Protein AF-A0A645GC17-F1 (afdb_monomer_lite)

Organism: NCBI:txid1076179

InterPro domains:
  IPR015955 Lactate dehydrogenase/glycoside hydrolase, family 4, C-terminal [G3DSA:3.90.110.10] (1-72)
  IPR015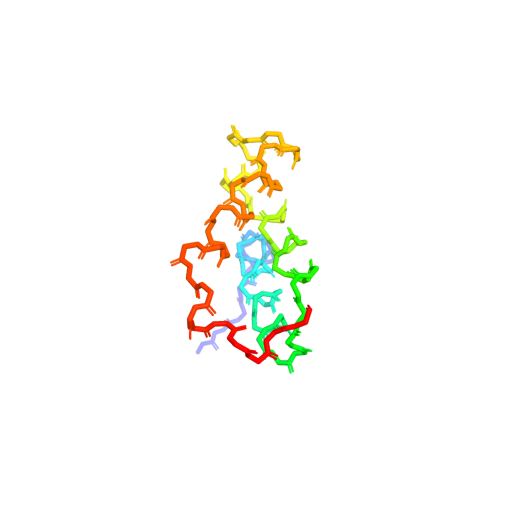955 Lactate dehydrogenase/glycoside hydrolase, family 4, C-terminal [SSF56327] (1-71)
  IPR022616 Glycosyl hydrolase, family 4, C-terminal [PF11975] (1-44)

Secondary structure (DSSP, 8-state):
--PPPHHHHHHHHHHHHHHHHHHHHHHHT-HHHHHHHHHT-HHHHHH--HHHHHHHHHHHHHHTGGG-TT--

Foldseek 3Di:
DDDDDPVVVVVVCLQVVLVVLVVVCVVVQELVSNLVSLCSHPVSVVPDDSVRSVVVSVVVCVVCVVVSVSHD

pLDDT: mean 95.09, std 4.92, range [60.53, 98.25]

Sequence (72 aa):
MGELPYSLAALNMTNVNMHIGMAKAMAEKKFQLIYDAVKMDPLTGAQLTLDQIDAMVAEMIEANKDYLTDFN

Radius of gyration: 14.27 Å; chains: 1; bounding box: 35×28×35 Å

Structure (mmCIF, N/CA/C/O backbone):
data_AF-A0A645GC17-F1
#
_entry.id   AF-A0A645GC17-F1
#
loop_
_atom_site.group_PDB
_atom_site.id
_atom_site.type_symbol
_atom_site.label_atom_id
_atom_site.label_alt_id
_atom_site.label_comp_id
_atom_site.label_asym_id
_atom_site.label_entity_id
_atom_site.label_seq_id
_atom_site.pdbx_PDB_ins_code
_atom_site.Cartn_x
_atom_site.Cartn_y
_atom_site.Cartn_z
_atom_site.occupancy
_atom_site.B_iso_or_equiv
_atom_site.auth_seq_id
_atom_site.auth_comp_id
_atom_site.auth_asym_id
_atom_site.auth_atom_id
_atom_site.pdbx_PDB_model_num
ATOM 1 N N . MET A 1 1 ? 11.206 -11.228 -26.773 1.00 60.53 1 MET A N 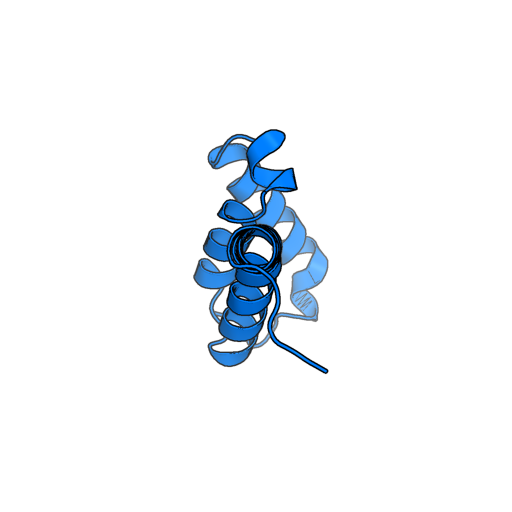1
ATOM 2 C CA . MET A 1 1 ? 11.134 -10.205 -25.706 1.00 60.53 1 MET A CA 1
ATOM 3 C C . MET A 1 1 ? 12.554 -9.958 -25.206 1.00 60.53 1 MET A C 1
ATOM 5 O O . MET A 1 1 ? 13.253 -10.946 -25.022 1.00 60.53 1 MET A O 1
ATOM 9 N N . GLY A 1 2 ? 12.990 -8.700 -25.068 1.00 86.88 2 GLY A N 1
ATOM 10 C CA . GLY A 1 2 ? 14.323 -8.307 -24.569 1.00 86.88 2 GLY A CA 1
ATOM 11 C C . GLY A 1 2 ? 14.229 -7.480 -23.280 1.00 86.88 2 GLY A C 1
ATOM 12 O O . GLY A 1 2 ? 13.122 -7.177 -22.838 1.00 86.88 2 GLY A O 1
ATOM 13 N N . GLU A 1 3 ? 15.365 -7.134 -22.672 1.00 90.25 3 GLU A N 1
ATOM 14 C CA . GLU A 1 3 ? 15.391 -6.380 -21.411 1.00 90.25 3 GLU A CA 1
ATOM 15 C C . GLU A 1 3 ? 14.938 -4.924 -21.595 1.00 90.25 3 GLU A C 1
ATOM 17 O O . GLU A 1 3 ? 15.328 -4.242 -22.546 1.00 90.25 3 GLU A O 1
ATOM 22 N N . LEU A 1 4 ? 14.111 -4.441 -20.664 1.00 92.38 4 LEU A N 1
ATOM 23 C CA . LEU A 1 4 ? 13.751 -3.029 -20.594 1.00 92.38 4 LEU A CA 1
ATOM 24 C C . LEU A 1 4 ? 14.964 -2.206 -20.136 1.00 92.38 4 LEU A C 1
ATOM 26 O O . LEU A 1 4 ? 15.662 -2.617 -19.207 1.00 92.38 4 LEU A O 1
ATOM 30 N N . PRO A 1 5 ? 15.172 -1.003 -20.698 1.00 96.06 5 PRO A N 1
ATOM 31 C CA . PRO A 1 5 ? 16.076 -0.023 -20.114 1.00 96.06 5 PRO A CA 1
ATOM 32 C C . PRO A 1 5 ? 15.779 0.188 -18.625 1.00 96.06 5 PRO A C 1
ATOM 34 O O . PRO A 1 5 ? 14.616 0.302 -18.231 1.00 96.06 5 PRO A O 1
ATOM 37 N N . TYR A 1 6 ? 16.831 0.303 -17.811 1.00 94.25 6 TYR A N 1
ATOM 38 C CA . TYR A 1 6 ? 16.733 0.368 -16.347 1.00 94.25 6 TYR A CA 1
ATOM 39 C C . TYR A 1 6 ? 15.697 1.382 -15.839 1.00 94.25 6 TYR A C 1
ATOM 41 O O . TYR A 1 6 ? 14.887 1.063 -14.976 1.00 94.25 6 TYR A O 1
ATOM 49 N N . SER A 1 7 ? 15.670 2.590 -16.409 1.00 95.12 7 SER A N 1
ATOM 50 C CA . SER A 1 7 ? 14.731 3.636 -15.984 1.00 95.12 7 SER A CA 1
ATOM 51 C C . SER A 1 7 ? 13.265 3.271 -16.254 1.00 95.12 7 SER A C 1
ATOM 53 O O . SER A 1 7 ? 12.411 3.576 -15.425 1.00 95.12 7 SER A O 1
ATOM 55 N N . LEU A 1 8 ? 12.973 2.579 -17.362 1.00 95.00 8 LEU A N 1
ATOM 56 C CA . LEU A 1 8 ? 11.618 2.119 -17.682 1.00 95.00 8 LEU A CA 1
ATOM 57 C C . LEU A 1 8 ? 11.211 0.940 -16.797 1.00 95.00 8 LEU A C 1
ATOM 59 O O . LEU A 1 8 ? 10.074 0.880 -16.337 1.00 95.00 8 LEU A O 1
ATOM 63 N N . ALA A 1 9 ? 12.145 0.030 -16.515 1.00 95.25 9 ALA A N 1
ATOM 64 C CA . ALA A 1 9 ? 11.913 -1.050 -15.564 1.00 95.25 9 ALA A CA 1
ATOM 65 C C . ALA A 1 9 ? 11.610 -0.496 -14.162 1.00 95.25 9 ALA A C 1
ATOM 67 O O . ALA A 1 9 ? 10.633 -0.908 -13.543 1.00 95.25 9 ALA A O 1
ATOM 68 N N . ALA A 1 10 ? 12.386 0.485 -13.692 1.00 93.69 10 ALA A N 1
ATOM 69 C CA . ALA A 1 10 ? 12.170 1.137 -12.403 1.00 93.69 10 ALA A CA 1
ATOM 70 C C . ALA A 1 10 ? 10.808 1.846 -12.333 1.00 93.69 10 ALA A C 1
ATOM 72 O O . ALA A 1 10 ? 10.084 1.663 -11.358 1.00 93.69 10 ALA A O 1
ATOM 73 N N . LEU A 1 11 ? 10.428 2.589 -13.380 1.00 94.38 11 LEU A N 1
ATOM 74 C CA . LEU A 1 11 ? 9.118 3.245 -13.470 1.00 94.38 11 LEU A CA 1
ATOM 75 C C . LEU A 1 11 ? 7.958 2.240 -13.458 1.00 94.38 11 LEU A C 1
ATOM 77 O O . LEU A 1 11 ? 6.925 2.474 -12.837 1.00 94.38 11 LEU A O 1
ATOM 81 N N . ASN A 1 12 ? 8.113 1.100 -14.126 1.00 94.38 12 ASN A N 1
ATOM 82 C CA . ASN A 1 12 ? 7.095 0.058 -14.074 1.00 94.38 12 ASN A CA 1
ATOM 83 C C . ASN A 1 12 ? 7.021 -0.560 -12.675 1.00 94.38 12 ASN A C 1
ATOM 85 O O . ASN A 1 12 ? 5.924 -0.782 -12.167 1.00 94.38 12 ASN A O 1
ATOM 89 N N . MET A 1 13 ? 8.163 -0.781 -12.019 1.00 94.75 13 MET A N 1
ATOM 90 C CA . MET A 1 13 ? 8.177 -1.367 -10.680 1.00 94.75 13 MET A CA 1
ATOM 91 C C . MET A 1 13 ? 7.528 -0.484 -9.619 1.00 94.75 13 MET A C 1
ATOM 93 O O . MET A 1 13 ? 6.914 -1.037 -8.711 1.00 94.75 13 MET A O 1
ATOM 97 N N . THR A 1 14 ? 7.553 0.847 -9.736 1.00 91.56 14 THR A N 1
ATOM 98 C CA . THR A 1 14 ? 6.809 1.698 -8.786 1.00 91.56 14 THR A CA 1
ATOM 99 C C . THR A 1 14 ? 5.302 1.436 -8.817 1.00 91.56 14 THR A C 1
ATOM 101 O O . THR A 1 14 ? 4.656 1.551 -7.784 1.00 91.56 14 THR A O 1
ATOM 104 N N . ASN A 1 15 ? 4.750 1.019 -9.959 1.00 93.56 15 ASN A N 1
ATOM 105 C CA . ASN A 1 15 ? 3.339 0.652 -10.090 1.00 93.56 15 ASN A CA 1
ATOM 106 C C . ASN A 1 15 ? 3.102 -0.832 -9.752 1.00 93.56 15 ASN A C 1
ATOM 108 O O . ASN A 1 15 ? 2.176 -1.184 -9.026 1.00 93.56 15 ASN A O 1
ATOM 112 N N . VAL A 1 16 ? 3.968 -1.724 -10.244 1.00 95.81 16 VAL A N 1
ATOM 113 C CA . VAL A 1 16 ? 3.821 -3.180 -10.065 1.00 95.81 16 VAL A CA 1
ATOM 114 C C . VAL A 1 16 ? 3.995 -3.605 -8.604 1.00 95.81 16 VAL A C 1
ATOM 116 O O . VAL A 1 16 ? 3.356 -4.564 -8.171 1.00 95.81 16 VAL A O 1
ATOM 119 N N . ASN A 1 17 ? 4.808 -2.894 -7.818 1.00 94.94 17 ASN A N 1
ATOM 120 C CA . ASN A 1 17 ? 5.059 -3.242 -6.419 1.00 94.94 17 ASN A CA 1
ATOM 121 C C . ASN A 1 17 ? 3.785 -3.264 -5.561 1.00 94.94 17 ASN A C 1
ATOM 123 O O . ASN A 1 17 ? 3.657 -4.152 -4.717 1.00 94.94 17 ASN A O 1
ATOM 127 N N . MET A 1 18 ? 2.824 -2.364 -5.801 1.00 96.00 18 MET A N 1
ATOM 128 C CA . MET A 1 18 ? 1.533 -2.404 -5.105 1.00 96.00 18 MET A CA 1
ATOM 129 C C . MET A 1 18 ? 0.790 -3.714 -5.399 1.00 96.00 18 MET A C 1
ATOM 131 O O . MET A 1 18 ? 0.338 -4.395 -4.480 1.00 96.00 18 MET A O 1
ATOM 135 N N . HIS A 1 19 ? 0.742 -4.135 -6.664 1.00 96.19 19 HIS A N 1
ATOM 136 C CA . HIS A 1 19 ? 0.087 -5.386 -7.051 1.00 96.19 19 HIS A CA 1
ATOM 137 C C . HIS A 1 19 ? 0.797 -6.625 -6.495 1.00 96.19 19 HIS A C 1
ATOM 139 O O . HIS A 1 19 ? 0.133 -7.572 -6.075 1.00 96.19 19 HIS A O 1
ATOM 145 N N . ILE A 1 20 ? 2.133 -6.615 -6.436 1.00 97.50 20 ILE A N 1
ATOM 146 C CA . ILE A 1 20 ? 2.904 -7.668 -5.758 1.00 97.50 20 ILE A CA 1
ATOM 147 C C . ILE A 1 20 ? 2.519 -7.725 -4.272 1.00 97.50 20 ILE A C 1
ATOM 149 O O . ILE A 1 20 ? 2.289 -8.811 -3.738 1.00 97.50 20 ILE A O 1
ATOM 153 N N . GLY A 1 21 ? 2.398 -6.567 -3.617 1.00 96.75 21 GLY A N 1
ATOM 154 C CA . GLY A 1 21 ? 1.921 -6.455 -2.238 1.00 96.75 21 GLY A CA 1
ATOM 155 C C . GLY A 1 21 ? 0.517 -7.035 -2.049 1.00 96.75 21 GLY A C 1
ATOM 156 O O . GLY A 1 21 ? 0.306 -7.828 -1.135 1.00 96.75 21 GLY A O 1
ATOM 157 N N . MET A 1 22 ? -0.415 -6.744 -2.959 1.00 96.44 22 MET A N 1
ATOM 158 C CA . MET A 1 22 ? -1.777 -7.297 -2.938 1.00 96.44 22 MET A CA 1
ATOM 159 C C . MET A 1 22 ? -1.807 -8.813 -3.145 1.00 96.44 22 MET A C 1
ATOM 161 O O . MET A 1 22 ? -2.519 -9.527 -2.438 1.00 96.44 22 MET A O 1
ATOM 165 N N . ALA A 1 23 ? -0.998 -9.336 -4.071 1.00 97.06 23 ALA A N 1
ATOM 166 C CA . ALA A 1 23 ? -0.857 -10.778 -4.261 1.00 97.06 23 ALA A CA 1
ATOM 167 C C . ALA A 1 23 ? -0.314 -11.453 -2.992 1.00 97.06 23 ALA A C 1
ATOM 169 O O . ALA A 1 23 ? -0.803 -12.508 -2.584 1.00 97.06 23 ALA A O 1
ATOM 170 N N . LYS A 1 24 ? 0.649 -10.813 -2.321 1.00 97.06 24 LYS A N 1
ATOM 171 C CA . LYS A 1 24 ? 1.172 -11.270 -1.032 1.00 97.06 24 LYS A CA 1
ATOM 172 C C . LYS A 1 24 ? 0.109 -11.210 0.069 1.00 97.06 24 LYS A C 1
ATOM 174 O O . LYS A 1 24 ? -0.017 -12.168 0.825 1.00 97.06 24 LYS A O 1
ATOM 179 N N . ALA A 1 25 ? -0.693 -10.146 0.125 1.00 96.94 25 ALA A N 1
ATOM 180 C CA . ALA A 1 25 ? -1.814 -10.026 1.054 1.00 96.94 25 ALA A CA 1
ATOM 181 C C . ALA A 1 25 ? -2.822 -11.167 0.871 1.00 96.94 25 ALA A C 1
ATOM 183 O O . ALA A 1 25 ? -3.245 -11.775 1.849 1.00 96.94 25 ALA A O 1
ATOM 184 N N . MET A 1 26 ? -3.135 -11.519 -0.379 1.00 95.31 26 MET A N 1
ATOM 185 C CA . MET A 1 26 ? -3.995 -12.655 -0.717 1.00 95.31 26 MET A CA 1
ATOM 186 C C . MET A 1 26 ? -3.398 -14.011 -0.341 1.00 95.31 26 MET A C 1
ATOM 188 O O . MET A 1 26 ? -4.143 -14.891 0.089 1.00 95.31 26 MET A O 1
ATOM 192 N N . ALA A 1 27 ? -2.087 -14.191 -0.504 1.00 97.00 27 ALA A N 1
ATOM 193 C CA . ALA A 1 27 ? -1.403 -15.431 -0.150 1.00 97.00 27 ALA A CA 1
ATOM 194 C C . ALA A 1 27 ? -1.291 -15.622 1.371 1.00 97.00 27 ALA A C 1
ATOM 196 O O . ALA A 1 27 ? -1.478 -16.729 1.866 1.00 97.00 27 ALA A O 1
ATOM 197 N N . GLU A 1 28 ? -1.001 -14.549 2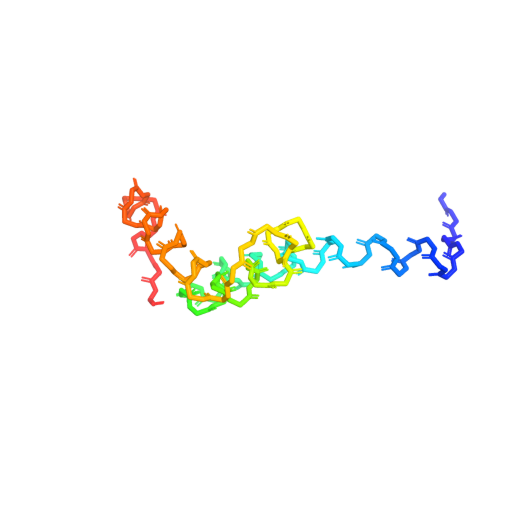.111 1.00 96.75 28 GLU A N 1
ATOM 198 C CA . GLU A 1 28 ? -0.830 -14.589 3.569 1.00 96.75 28 GLU A CA 1
ATOM 199 C C . GLU A 1 28 ? -2.119 -14.345 4.354 1.00 96.75 28 GLU A C 1
ATOM 201 O O . GLU A 1 28 ? -2.134 -14.587 5.559 1.00 96.75 28 GLU A O 1
ATOM 206 N N . LYS A 1 29 ? -3.180 -13.868 3.692 1.00 96.12 29 LYS A N 1
ATOM 207 C CA . LYS A 1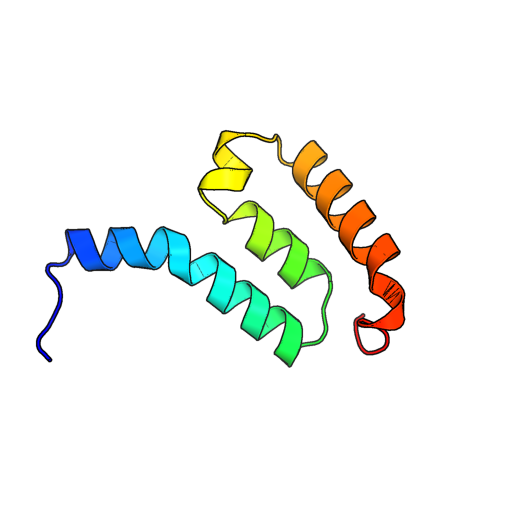 29 ? -4.480 -13.553 4.297 1.00 96.12 29 LYS A CA 1
ATOM 208 C C . LYS A 1 29 ? -4.367 -12.576 5.471 1.00 96.12 29 LYS A C 1
ATOM 210 O O . LYS A 1 29 ? -4.911 -12.826 6.543 1.00 96.12 29 LYS A O 1
ATOM 215 N N . LYS A 1 30 ? -3.632 -11.476 5.270 1.00 96.50 30 LYS A N 1
ATOM 216 C CA . LYS A 1 30 ? -3.393 -10.436 6.287 1.00 96.50 30 LYS A CA 1
ATOM 217 C C . LYS A 1 30 ? -3.864 -9.070 5.815 1.00 96.50 30 LYS A C 1
ATOM 219 O O . LYS A 1 30 ? -3.378 -8.589 4.789 1.00 96.50 30 LYS A O 1
ATOM 224 N N . PHE A 1 31 ? -4.707 -8.406 6.602 1.00 95.38 31 PHE A N 1
ATOM 225 C CA . PHE A 1 31 ? -5.170 -7.052 6.290 1.00 95.38 31 PHE A CA 1
ATOM 226 C C . PHE A 1 31 ? -4.030 -6.036 6.256 1.00 95.38 31 PHE A C 1
ATOM 228 O O . PHE A 1 31 ? -3.999 -5.203 5.356 1.00 95.38 31 PHE A O 1
ATOM 235 N N . GLN A 1 32 ? -3.048 -6.141 7.158 1.00 96.31 32 GLN A N 1
ATOM 236 C CA . GLN A 1 32 ? -1.907 -5.214 7.207 1.00 96.31 32 GLN A CA 1
ATOM 237 C C . GLN A 1 32 ? -1.199 -5.072 5.848 1.00 96.31 32 GLN A C 1
ATOM 239 O O . GLN A 1 32 ? -0.834 -3.971 5.451 1.00 96.31 32 GLN A O 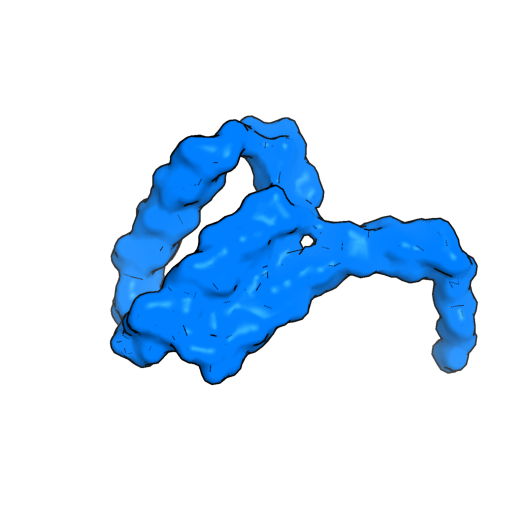1
ATOM 244 N N . LEU A 1 33 ? -1.065 -6.173 5.099 1.00 97.19 33 LEU A N 1
ATOM 245 C CA . LEU A 1 33 ? -0.417 -6.160 3.787 1.00 97.19 33 LEU A CA 1
ATOM 246 C C . LEU A 1 33 ? -1.232 -5.404 2.729 1.00 97.19 33 LEU A C 1
ATOM 248 O O . LEU A 1 33 ? -0.644 -4.856 1.802 1.00 97.19 33 LEU A O 1
ATOM 252 N N . ILE A 1 34 ? -2.561 -5.349 2.871 1.00 97.12 34 ILE A N 1
ATOM 253 C CA . ILE A 1 34 ? -3.428 -4.521 2.023 1.00 97.12 34 ILE A CA 1
ATOM 254 C C . ILE A 1 34 ? -3.142 -3.045 2.307 1.00 97.12 34 ILE A C 1
ATOM 256 O O . ILE A 1 34 ? -2.849 -2.299 1.375 1.00 97.12 34 ILE A O 1
ATOM 260 N N . TYR A 1 35 ? -3.154 -2.636 3.581 1.00 97.25 35 TYR A N 1
ATOM 261 C CA . TYR A 1 35 ? -2.850 -1.255 3.977 1.00 97.25 35 TYR A CA 1
ATOM 262 C C . TYR A 1 35 ? -1.470 -0.811 3.478 1.00 97.25 35 TYR A C 1
ATOM 264 O O . TYR A 1 35 ? -1.343 0.247 2.862 1.00 97.25 35 TYR A O 1
ATOM 272 N N . ASP A 1 36 ? -0.443 -1.638 3.681 1.00 96.06 36 ASP A N 1
ATOM 273 C CA . ASP A 1 36 ? 0.922 -1.331 3.248 1.00 96.06 36 ASP A CA 1
ATOM 274 C C . ASP A 1 36 ? 1.026 -1.216 1.719 1.00 96.06 36 ASP A C 1
ATOM 276 O O . ASP A 1 36 ? 1.6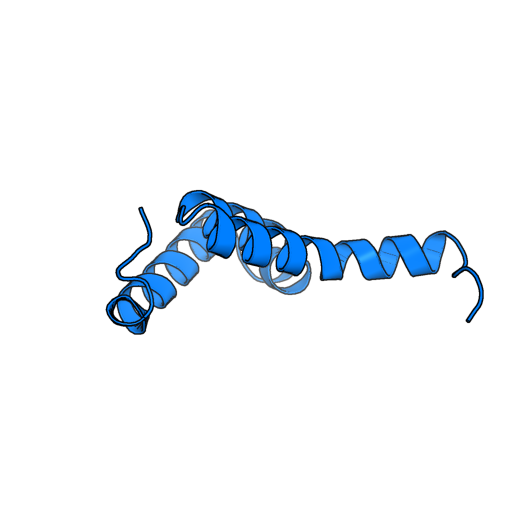98 -0.321 1.206 1.00 96.06 36 ASP A O 1
ATOM 280 N N . ALA A 1 37 ? 0.341 -2.091 0.974 1.00 96.88 37 ALA A N 1
ATOM 281 C CA . ALA A 1 37 ? 0.350 -2.066 -0.485 1.00 96.88 37 ALA A CA 1
ATOM 282 C C . ALA A 1 37 ? -0.332 -0.812 -1.050 1.00 96.88 37 ALA A C 1
ATOM 284 O O . ALA A 1 37 ? 0.206 -0.197 -1.969 1.00 96.88 37 ALA A O 1
ATOM 285 N N . VAL A 1 38 ? -1.475 -0.400 -0.490 1.00 97.12 38 VAL A N 1
ATOM 286 C CA . VAL A 1 38 ? -2.181 0.817 -0.932 1.00 97.12 38 VAL A CA 1
ATOM 287 C C . VAL A 1 38 ? -1.368 2.074 -0.621 1.00 97.12 38 VAL A C 1
ATOM 289 O O . VAL A 1 38 ? -1.314 2.983 -1.443 1.00 97.12 38 VAL A O 1
ATOM 292 N N . LYS A 1 39 ? -0.653 2.112 0.510 1.00 95.69 39 LYS A N 1
ATOM 293 C CA . LYS A 1 39 ? 0.269 3.217 0.838 1.00 95.69 39 LYS A CA 1
ATOM 294 C C . LYS A 1 39 ? 1.418 3.364 -0.164 1.00 95.69 39 LYS A C 1
ATOM 296 O O . LYS A 1 39 ? 1.968 4.453 -0.299 1.00 95.69 39 LYS A O 1
ATOM 301 N N . MET A 1 40 ? 1.780 2.282 -0.853 1.00 94.50 40 MET A N 1
ATOM 302 C CA . MET A 1 40 ? 2.824 2.268 -1.882 1.00 94.50 40 MET A CA 1
ATOM 303 C C . MET A 1 40 ? 2.295 2.578 -3.290 1.00 94.50 40 MET A C 1
ATOM 305 O O . MET A 1 40 ? 3.099 2.700 -4.213 1.00 94.50 40 MET A O 1
ATOM 309 N N . ASP A 1 41 ? 0.977 2.705 -3.478 1.00 96.00 41 ASP A N 1
ATOM 310 C CA . ASP A 1 41 ? 0.391 3.053 -4.771 1.00 96.00 41 ASP A CA 1
ATOM 311 C C . ASP A 1 41 ? 0.700 4.522 -5.137 1.00 96.00 41 ASP A C 1
ATOM 313 O O . ASP A 1 41 ? 0.294 5.431 -4.402 1.00 96.00 41 ASP A O 1
ATOM 317 N N . PRO A 1 42 ? 1.385 4.796 -6.267 1.00 94.44 42 PRO A N 1
ATOM 318 C CA . PRO A 1 42 ? 1.817 6.150 -6.611 1.00 94.44 42 PRO A CA 1
ATOM 319 C C . PRO A 1 42 ? 0.668 7.146 -6.783 1.00 94.44 42 PRO A C 1
ATOM 321 O O . PRO A 1 42 ? 0.826 8.323 -6.460 1.00 94.44 42 PRO A O 1
ATOM 324 N N . LEU A 1 43 ? -0.480 6.696 -7.300 1.00 95.06 43 LEU A N 1
ATOM 325 C CA . LEU A 1 43 ? -1.645 7.558 -7.482 1.00 95.06 43 LEU A CA 1
ATOM 326 C C . LEU A 1 43 ? -2.291 7.871 -6.132 1.00 95.06 43 LEU A C 1
ATOM 328 O O . LEU A 1 43 ? -2.570 9.031 -5.841 1.00 95.06 43 LEU A O 1
ATOM 332 N N . THR A 1 44 ? -2.490 6.854 -5.299 1.00 96.00 44 THR A N 1
ATOM 333 C CA . THR A 1 44 ? -3.102 7.008 -3.979 1.00 96.00 44 THR A CA 1
ATOM 334 C C . THR A 1 44 ? -2.262 7.922 -3.087 1.00 96.00 44 THR A C 1
ATOM 336 O O . THR A 1 44 ? -2.784 8.893 -2.537 1.00 96.00 44 THR A O 1
ATOM 339 N N . GLY A 1 45 ? -0.949 7.684 -3.013 1.00 94.81 45 GLY A N 1
ATOM 340 C CA . GLY A 1 45 ? -0.027 8.513 -2.232 1.00 94.81 45 GLY A CA 1
ATOM 341 C C . GLY A 1 45 ? 0.117 9.950 -2.748 1.00 94.81 45 GLY A C 1
ATOM 342 O O . GLY A 1 45 ? 0.526 10.832 -1.997 1.00 94.81 45 GLY A O 1
ATOM 343 N N . ALA A 1 46 ? -0.243 10.216 -4.009 1.00 96.31 46 ALA A N 1
ATOM 344 C CA . ALA A 1 46 ? -0.280 11.571 -4.557 1.00 96.31 46 ALA A CA 1
ATOM 345 C C . ALA A 1 46 ? -1.559 12.347 -4.188 1.00 96.31 46 ALA A C 1
ATOM 347 O O . ALA A 1 46 ? -1.566 13.571 -4.305 1.00 96.31 46 ALA A O 1
ATOM 348 N N . GLN A 1 47 ? -2.635 11.662 -3.782 1.00 97.75 47 GLN A N 1
ATOM 349 C CA . GLN A 1 47 ? -3.947 12.276 -3.534 1.00 97.75 47 GLN A CA 1
ATOM 350 C C . GLN A 1 47 ? -4.334 12.328 -2.055 1.00 97.75 47 GLN A C 1
ATOM 352 O O . GLN A 1 47 ? -5.085 13.217 -1.658 1.00 97.75 47 GLN A O 1
ATOM 357 N N . LEU A 1 48 ? -3.851 11.382 -1.249 1.00 97.94 48 LEU A N 1
ATOM 358 C CA . LEU A 1 48 ? -4.321 11.161 0.116 1.00 97.94 48 LEU A CA 1
ATOM 359 C C . LEU A 1 48 ? -3.168 11.182 1.124 1.00 97.94 48 LEU A C 1
ATOM 361 O O . LEU A 1 48 ? -2.047 10.766 0.830 1.00 97.94 48 LEU A O 1
ATOM 365 N N . THR A 1 49 ? -3.456 11.623 2.348 1.00 98.00 49 THR A N 1
ATOM 366 C CA . THR A 1 49 ? -2.562 11.418 3.496 1.00 98.00 49 THR A CA 1
ATOM 367 C C . THR A 1 49 ? -2.612 9.963 3.970 1.00 98.00 49 THR A C 1
ATOM 369 O O . THR A 1 49 ? -3.563 9.243 3.678 1.00 98.00 49 THR A O 1
ATOM 372 N N . LEU A 1 50 ? -1.621 9.520 4.754 1.00 97.50 50 LEU A N 1
ATOM 373 C CA . LEU A 1 50 ? -1.604 8.151 5.294 1.00 97.50 50 LEU A CA 1
ATOM 374 C C . LEU A 1 50 ? -2.866 7.817 6.107 1.00 97.50 50 LEU A C 1
ATOM 376 O O . LEU A 1 50 ? -3.413 6.731 5.942 1.00 97.50 50 LEU A O 1
ATOM 380 N N . ASP A 1 51 ? -3.368 8.765 6.903 1.00 97.94 51 ASP A N 1
ATOM 381 C CA . ASP A 1 51 ? -4.591 8.575 7.692 1.00 97.94 51 ASP A CA 1
ATOM 382 C C . ASP A 1 51 ? -5.835 8.448 6.798 1.00 97.94 51 ASP A C 1
ATOM 384 O O . ASP A 1 51 ? -6.724 7.639 7.062 1.00 97.94 51 ASP A O 1
ATOM 388 N N . GLN A 1 52 ? -5.898 9.222 5.708 1.00 98.25 52 GLN A N 1
ATOM 389 C CA . GLN A 1 52 ? -6.977 9.119 4.721 1.00 98.25 52 GLN A CA 1
ATOM 390 C C . GLN A 1 52 ? -6.924 7.792 3.962 1.00 98.25 52 GLN A C 1
ATOM 392 O O . GLN A 1 52 ? -7.970 7.221 3.663 1.00 98.25 52 GLN A O 1
ATOM 397 N N . ILE A 1 53 ? -5.722 7.292 3.668 1.00 98.25 53 ILE A N 1
ATOM 398 C CA . ILE A 1 53 ? -5.532 5.975 3.057 1.00 98.25 53 ILE A CA 1
ATOM 399 C C . ILE A 1 53 ? -6.045 4.885 3.995 1.00 98.25 53 ILE A C 1
ATOM 401 O O . ILE A 1 53 ? -6.800 4.022 3.556 1.00 98.25 53 ILE A O 1
ATOM 405 N N . ASP A 1 54 ? -5.687 4.941 5.278 1.00 97.88 54 ASP A N 1
ATOM 406 C CA . ASP A 1 54 ? -6.143 3.955 6.259 1.00 97.88 54 ASP A CA 1
ATOM 407 C C . ASP A 1 54 ? -7.673 3.967 6.403 1.00 97.88 54 ASP A C 1
ATOM 409 O O . ASP A 1 54 ? -8.299 2.907 6.382 1.00 97.88 54 ASP A O 1
ATOM 413 N N . ALA A 1 55 ? -8.299 5.147 6.439 1.00 98.25 55 ALA A N 1
ATOM 414 C CA . ALA A 1 55 ? -9.757 5.261 6.446 1.00 98.25 55 ALA A CA 1
ATOM 415 C C . ALA A 1 55 ? -10.399 4.682 5.170 1.00 98.25 55 ALA A C 1
ATOM 417 O O . ALA A 1 55 ? -11.312 3.861 5.253 1.00 98.25 55 ALA A O 1
ATOM 418 N N . MET A 1 56 ? -9.882 5.043 3.990 1.00 98.19 56 MET A N 1
ATOM 419 C CA . MET A 1 56 ? -10.383 4.555 2.701 1.00 98.19 56 MET A CA 1
ATOM 420 C C . MET A 1 56 ? -10.279 3.027 2.593 1.00 98.19 56 MET A C 1
ATOM 422 O O . MET A 1 56 ? -11.213 2.365 2.142 1.00 98.19 56 MET A O 1
ATOM 426 N N . VAL A 1 57 ? -9.151 2.446 3.007 1.00 97.50 57 VAL A N 1
ATOM 427 C CA . VAL A 1 57 ? -8.944 0.992 2.971 1.00 97.50 57 VAL A CA 1
ATOM 428 C C . VAL A 1 57 ? -9.871 0.280 3.952 1.00 97.50 57 VAL A C 1
ATOM 430 O O . VAL A 1 57 ? -10.446 -0.744 3.586 1.00 97.50 57 VAL A O 1
ATOM 433 N N . ALA A 1 58 ? -10.077 0.830 5.150 1.00 97.75 58 ALA A N 1
ATOM 434 C CA . ALA A 1 58 ? -11.018 0.274 6.117 1.00 97.75 58 ALA A CA 1
ATOM 435 C C . ALA A 1 58 ? -12.456 0.250 5.568 1.00 97.75 58 ALA A C 1
ATOM 437 O O . ALA A 1 58 ? -13.126 -0.780 5.654 1.00 97.75 58 ALA A O 1
ATOM 438 N N . GLU A 1 59 ? -12.905 1.342 4.940 1.00 98.25 59 GLU A N 1
ATOM 439 C CA . GLU A 1 59 ? -14.222 1.416 4.293 1.00 98.25 59 GLU A CA 1
ATOM 440 C C . GLU A 1 59 ? -14.361 0.393 3.157 1.00 98.25 59 GLU A C 1
ATOM 442 O O . GLU A 1 59 ? -15.374 -0.303 3.065 1.00 98.25 59 GLU A O 1
ATOM 447 N N . MET A 1 60 ? -13.330 0.246 2.317 1.00 97.25 60 MET A N 1
ATOM 448 C CA . MET A 1 60 ? -13.322 -0.752 1.244 1.00 97.25 60 MET A CA 1
ATOM 449 C C . MET A 1 60 ? -13.361 -2.186 1.781 1.00 97.25 60 MET A C 1
ATOM 451 O O . MET A 1 60 ? -14.063 -3.021 1.211 1.00 97.25 60 MET A O 1
ATOM 455 N N . ILE A 1 61 ? -12.630 -2.488 2.857 1.00 96.62 61 ILE A N 1
ATOM 456 C CA . ILE A 1 61 ? -12.636 -3.816 3.482 1.00 96.62 61 ILE A CA 1
ATOM 457 C C . ILE A 1 61 ? -14.017 -4.124 4.053 1.00 96.62 61 ILE A C 1
ATOM 459 O O . ILE A 1 61 ? -14.545 -5.197 3.775 1.00 96.62 61 ILE A O 1
ATOM 463 N N . GLU A 1 62 ? -14.625 -3.196 4.794 1.00 96.75 62 GLU A N 1
ATOM 464 C CA . GLU A 1 62 ? -15.953 -3.413 5.376 1.00 96.75 62 GLU A CA 1
ATOM 465 C C . GLU A 1 62 ? -17.007 -3.628 4.283 1.00 96.75 62 GLU A C 1
ATOM 467 O O . GLU A 1 62 ? -17.782 -4.582 4.345 1.00 96.75 62 GLU A O 1
ATOM 472 N N . ALA A 1 63 ? -16.977 -2.816 3.221 1.00 97.81 63 ALA A N 1
ATOM 473 C CA . ALA A 1 63 ? -17.889 -2.955 2.087 1.00 97.81 63 ALA A CA 1
ATOM 474 C C . ALA A 1 63 ? -17.735 -4.290 1.329 1.00 97.81 63 ALA A C 1
ATOM 476 O O . ALA A 1 63 ? -18.674 -4.726 0.664 1.00 97.81 63 ALA A O 1
ATOM 477 N N . ASN A 1 64 ? -16.569 -4.940 1.416 1.00 95.88 64 ASN A N 1
ATOM 478 C CA . ASN A 1 64 ? -16.250 -6.190 0.716 1.00 95.88 64 ASN A CA 1
ATOM 479 C C . ASN A 1 64 ? -15.996 -7.370 1.664 1.00 95.88 64 ASN A C 1
ATOM 481 O O . ASN A 1 64 ? -15.461 -8.397 1.240 1.00 95.88 64 ASN A O 1
ATOM 485 N N . LYS A 1 65 ? -16.380 -7.247 2.936 1.00 94.31 65 LYS A N 1
ATOM 486 C CA . LYS A 1 65 ? -16.117 -8.229 3.995 1.00 94.31 65 LYS A CA 1
ATOM 487 C C . LYS A 1 65 ? -16.511 -9.655 3.614 1.00 94.31 65 LYS A C 1
ATOM 489 O O . LYS A 1 65 ? -15.775 -10.593 3.911 1.00 94.31 65 LYS A O 1
ATOM 494 N N . ASP A 1 66 ? -17.628 -9.813 2.910 1.00 96.19 66 ASP A N 1
ATOM 495 C CA . ASP A 1 66 ? -18.143 -11.116 2.478 1.00 96.19 66 ASP A CA 1
ATOM 496 C C . ASP A 1 66 ? -17.197 -11.854 1.510 1.00 96.19 66 ASP A C 1
ATOM 498 O O . ASP A 1 66 ? -17.230 -13.080 1.427 1.00 96.19 66 ASP A O 1
ATOM 502 N N . TYR A 1 67 ? -16.317 -11.132 0.809 1.00 94.00 67 TYR A N 1
ATOM 503 C CA . TYR A 1 67 ? -15.293 -11.701 -0.077 1.00 94.00 67 TYR A CA 1
ATOM 504 C C . TYR A 1 67 ? -13.947 -11.935 0.624 1.00 94.00 67 TYR A C 1
ATOM 506 O O . TYR A 1 67 ? -13.060 -12.580 0.063 1.00 94.00 67 TYR A O 1
ATOM 514 N N . LEU A 1 68 ? -13.777 -11.402 1.836 1.00 94.50 68 LEU A N 1
ATOM 515 C CA . LEU A 1 68 ? -12.531 -11.413 2.606 1.00 94.50 68 LEU A CA 1
ATOM 516 C C . LEU A 1 68 ? -12.650 -12.263 3.879 1.00 94.50 68 LEU A C 1
ATOM 518 O O . LEU A 1 68 ? -11.898 -12.069 4.827 1.00 94.50 68 LEU A O 1
ATOM 522 N N . THR A 1 69 ? -13.570 -13.226 3.906 1.00 93.69 69 THR A N 1
ATOM 523 C CA . THR A 1 69 ? -13.863 -14.064 5.083 1.00 93.69 69 THR A CA 1
ATOM 524 C C . THR A 1 69 ? -12.658 -14.832 5.625 1.00 93.69 69 THR A C 1
ATOM 526 O O . THR A 1 69 ? -12.588 -15.078 6.826 1.00 93.69 69 THR A O 1
ATOM 529 N N . ASP A 1 70 ? -11.700 -15.173 4.762 1.00 93.19 70 ASP A N 1
ATOM 530 C CA . ASP A 1 70 ? -10.485 -15.904 5.136 1.00 93.19 70 ASP A CA 1
ATOM 531 C C . ASP A 1 70 ? -9.327 -14.990 5.586 1.00 93.19 70 ASP A C 1
ATOM 533 O O . ASP A 1 70 ? -8.236 -15.491 5.860 1.00 93.19 70 ASP A O 1
ATOM 537 N N . PHE A 1 71 ? -9.512 -13.663 5.598 1.00 92.62 71 PHE A N 1
ATOM 538 C CA . PHE A 1 71 ? -8.486 -12.696 6.002 1.00 92.62 71 PHE A CA 1
ATOM 539 C C . PHE A 1 71 ? -8.477 -12.437 7.510 1.00 92.62 71 PHE A C 1
ATOM 541 O O . PHE A 1 71 ? -9.523 -12.387 8.154 1.00 92.62 71 PHE A O 1
ATOM 548 N N . ASN A 1 72 ? -7.269 -12.227 8.042 1.00 79.88 72 ASN A N 1
ATOM 549 C CA . ASN A 1 72 ? -6.993 -11.911 9.444 1.00 79.88 72 ASN A CA 1
ATOM 550 C C . ASN A 1 72 ? -6.375 -10.523 9.611 1.00 79.88 72 ASN A C 1
ATOM 552 O O . ASN A 1 72 ? -5.631 -10.068 8.704 1.00 79.88 72 ASN A O 1
#